Protein AF-A0A2V7YZ95-F1 (afdb_monomer)

Mean predicted aligned error: 6.05 Å

Secondary structure (DSSP, 8-state):
-HHHHHHHHHHHHHHHHHHTT-HHHHHHHHHHHHHHHHHTT--HHHHHHHHHHHHHHHTT---HHHHHHHHHHHHHHHHS---SSS-S--

Structure (mmCIF, N/CA/C/O backbone):
data_AF-A0A2V7YZ95-F1
#
_entry.id   AF-A0A2V7YZ95-F1
#
loop_
_atom_site.group_PDB
_atom_site.id
_atom_site.type_symbol
_atom_site.label_atom_id
_atom_site.label_alt_id
_atom_site.label_comp_id
_atom_site.label_asym_id
_atom_site.label_entity_id
_atom_site.label_seq_id
_atom_site.pdbx_PDB_ins_code
_atom_site.Cartn_x
_atom_site.Cartn_y
_atom_site.Cartn_z
_atom_site.occupancy
_atom_site.B_iso_or_equiv
_atom_site.auth_seq_id
_atom_site.auth_comp_id
_atom_site.auth_asym_id
_atom_site.auth_atom_id
_atom_site.pdbx_PDB_model_num
ATOM 1 N N . GLY A 1 1 ? 3.057 2.255 -16.960 1.00 80.69 1 GLY A N 1
ATOM 2 C CA . GLY A 1 1 ? 2.784 0.836 -17.288 1.00 80.69 1 GLY A CA 1
ATOM 3 C C . GLY A 1 1 ? 1.666 0.280 -16.418 1.00 80.69 1 GLY A C 1
ATOM 4 O O . GLY A 1 1 ? 1.347 0.901 -15.410 1.00 80.69 1 GLY A O 1
ATOM 5 N N . LEU A 1 2 ? 1.087 -0.871 -16.784 1.00 86.06 2 LEU A N 1
ATOM 6 C CA . LEU A 1 2 ? -0.066 -1.477 -16.087 1.00 86.06 2 LEU A CA 1
ATOM 7 C C . LEU A 1 2 ? 0.173 -1.702 -14.586 1.00 86.06 2 LEU A C 1
ATOM 9 O O . LEU A 1 2 ? -0.681 -1.358 -13.780 1.00 86.06 2 LEU A O 1
ATOM 13 N N . ALA A 1 3 ? 1.352 -2.194 -14.195 1.00 84.94 3 ALA A N 1
ATOM 14 C CA . ALA A 1 3 ? 1.681 -2.431 -12.786 1.00 84.94 3 ALA A CA 1
ATOM 15 C C . ALA A 1 3 ? 1.728 -1.138 -11.944 1.00 84.94 3 ALA A C 1
ATOM 17 O O . ALA A 1 3 ? 1.327 -1.131 -10.784 1.00 84.94 3 ALA A O 1
ATOM 18 N N . TYR A 1 4 ? 2.134 -0.016 -12.548 1.00 86.56 4 TYR A N 1
ATOM 19 C CA . TYR A 1 4 ? 2.083 1.294 -11.893 1.00 86.56 4 TYR A CA 1
ATOM 20 C C . TYR A 1 4 ? 0.633 1.748 -11.664 1.00 86.56 4 TYR A C 1
ATOM 22 O O . TYR A 1 4 ? 0.283 2.212 -10.582 1.00 86.56 4 TYR A O 1
ATOM 30 N N . GLN A 1 5 ? -0.232 1.577 -12.672 1.00 88.88 5 GLN A N 1
ATOM 31 C CA . GLN A 1 5 ? -1.661 1.878 -12.536 1.00 88.88 5 GLN A CA 1
ATOM 32 C C . GLN A 1 5 ? -2.339 0.976 -11.505 1.00 88.88 5 GLN A C 1
ATOM 34 O O . GLN A 1 5 ? -3.150 1.466 -10.725 1.00 88.88 5 GLN A O 1
ATOM 39 N N . ALA A 1 6 ? -1.972 -0.307 -11.457 1.00 90.38 6 ALA A N 1
ATOM 40 C CA . ALA A 1 6 ? -2.439 -1.221 -10.424 1.00 90.38 6 ALA A CA 1
ATOM 41 C C . ALA A 1 6 ? -2.054 -0.715 -9.026 1.00 90.38 6 ALA A C 1
ATOM 43 O O . ALA A 1 6 ? -2.918 -0.640 -8.163 1.00 90.38 6 ALA A O 1
ATOM 44 N N . GLY A 1 7 ? -0.811 -0.258 -8.825 1.00 90.50 7 GLY A N 1
ATOM 45 C CA . GLY A 1 7 ? -0.391 0.352 -7.559 1.00 90.50 7 GLY A CA 1
ATOM 46 C C . GLY A 1 7 ? -1.197 1.598 -7.175 1.00 90.50 7 GLY A C 1
ATOM 47 O O . GLY A 1 7 ? -1.575 1.748 -6.017 1.00 90.50 7 GLY A O 1
ATOM 48 N N . LEU A 1 8 ? -1.529 2.464 -8.137 1.00 91.19 8 LEU A N 1
ATOM 49 C CA . LEU A 1 8 ? -2.403 3.618 -7.891 1.00 91.19 8 LEU A CA 1
ATOM 50 C C . LEU A 1 8 ? -3.815 3.206 -7.458 1.00 91.19 8 LEU A C 1
ATOM 52 O O . LEU A 1 8 ? -4.338 3.748 -6.488 1.00 91.19 8 LEU A O 1
ATOM 56 N N . VAL A 1 9 ? -4.415 2.230 -8.142 1.00 93.25 9 VAL A N 1
ATOM 57 C CA . VAL A 1 9 ? -5.742 1.702 -7.783 1.00 93.25 9 VAL A CA 1
ATOM 58 C C . VAL A 1 9 ? -5.702 0.997 -6.422 1.00 93.25 9 VAL A C 1
ATOM 60 O O . VAL A 1 9 ? -6.641 1.119 -5.635 1.00 93.25 9 VAL A O 1
ATOM 63 N N . SER A 1 10 ? -4.599 0.325 -6.088 1.00 93.00 10 SER A N 1
ATOM 64 C CA . SER A 1 10 ? -4.381 -0.254 -4.760 1.00 93.00 10 SER A CA 1
ATOM 65 C C . SER A 1 10 ? -4.389 0.807 -3.656 1.00 93.00 10 SER A C 1
ATOM 67 O O . SER A 1 10 ? -4.913 0.552 -2.575 1.00 93.00 10 SER A O 1
ATOM 69 N N . LEU A 1 11 ? -3.891 2.023 -3.899 1.00 93.44 11 LEU A N 1
ATOM 70 C CA . LEU A 1 11 ? -3.984 3.107 -2.911 1.00 93.44 11 LEU A CA 1
ATOM 71 C C . LEU A 1 11 ? -5.409 3.668 -2.763 1.00 93.44 11 LEU A C 1
ATOM 73 O O . LEU A 1 11 ? -5.821 4.041 -1.657 1.00 93.44 11 LEU A O 1
ATOM 77 N N . ASP A 1 12 ? -6.199 3.667 -3.838 1.00 92.94 12 ASP A N 1
ATOM 78 C CA . ASP A 1 12 ? -7.627 3.993 -3.755 1.00 92.94 12 ASP A CA 1
ATOM 79 C C . ASP A 1 12 ? -8.357 2.946 -2.879 1.00 92.94 12 ASP A C 1
ATOM 81 O O . ASP A 1 12 ? -9.141 3.301 -1.993 1.00 92.94 12 ASP A O 1
ATOM 85 N N . LEU A 1 13 ? -8.025 1.656 -3.032 1.00 94.81 13 LEU A N 1
ATOM 86 C CA . LEU A 1 13 ? -8.539 0.574 -2.181 1.00 94.81 13 LEU A CA 1
ATOM 87 C C . LEU A 1 13 ? -8.060 0.690 -0.724 1.00 94.81 13 LEU A C 1
ATOM 89 O O . LEU A 1 13 ? -8.860 0.527 0.201 1.00 94.81 13 LEU A O 1
ATOM 93 N N . ALA A 1 14 ? -6.789 1.037 -0.506 1.00 94.88 14 ALA A N 1
ATOM 94 C CA . ALA A 1 14 ? -6.234 1.286 0.822 1.00 94.88 14 ALA A CA 1
ATOM 95 C C . ALA A 1 14 ? -7.030 2.363 1.574 1.00 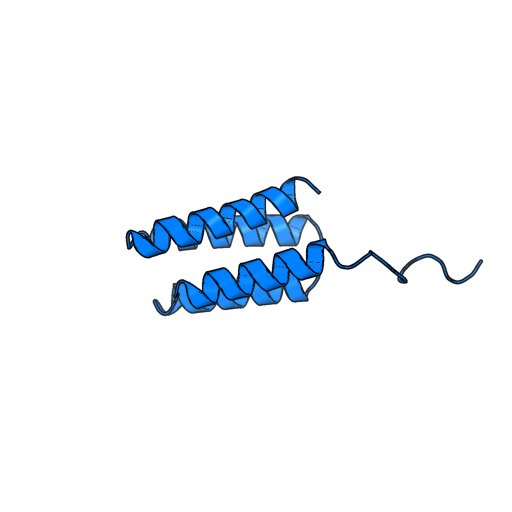94.88 14 ALA A C 1
ATOM 97 O O . ALA A 1 14 ? -7.313 2.211 2.761 1.00 94.88 14 ALA A O 1
ATOM 98 N N . SER A 1 15 ? -7.464 3.417 0.876 1.00 94.19 15 SER A N 1
ATOM 99 C CA . SER A 1 15 ? -8.306 4.469 1.458 1.00 94.19 15 SER A CA 1
ATOM 100 C C . SER A 1 15 ? -9.656 3.928 1.944 1.00 94.19 15 SER A C 1
ATOM 102 O O . SER A 1 15 ? -10.140 4.313 3.011 1.00 94.19 15 SER A O 1
ATOM 104 N N . VAL A 1 16 ? -10.270 3.010 1.190 1.00 95.81 16 VAL A N 1
ATOM 105 C CA . VAL A 1 16 ? -11.539 2.369 1.573 1.00 95.81 16 VAL A CA 1
ATOM 106 C C . VAL A 1 16 ? -11.350 1.481 2.801 1.00 95.81 16 VAL A C 1
ATOM 108 O O . VAL A 1 16 ? -12.127 1.577 3.751 1.00 95.81 16 VAL A O 1
ATOM 111 N N . TRP A 1 17 ? -10.311 0.648 2.815 1.00 96.44 17 TRP A N 1
ATOM 112 C CA . TRP A 1 17 ? -10.029 -0.248 3.939 1.00 96.44 17 TRP A CA 1
ATOM 113 C C . TRP A 1 17 ? -9.645 0.501 5.212 1.00 96.44 17 TRP A C 1
ATOM 115 O O . TRP A 1 17 ? -10.116 0.140 6.290 1.00 96.44 17 TRP A O 1
ATOM 125 N N . LEU A 1 18 ? -8.903 1.602 5.101 1.00 94.25 18 LEU A N 1
ATOM 126 C CA . LEU A 1 18 ? -8.562 2.430 6.253 1.00 94.25 18 LEU A CA 1
ATOM 127 C C . LEU A 1 18 ? -9.816 3.022 6.922 1.00 94.25 18 LEU A C 1
ATOM 129 O O . LEU A 1 18 ? -9.923 3.013 8.145 1.00 94.25 18 LEU A O 1
ATOM 133 N N . ARG A 1 19 ? -10.825 3.443 6.140 1.00 94.75 19 ARG A N 1
ATOM 134 C CA . ARG A 1 19 ? -12.132 3.895 6.675 1.00 94.75 19 ARG A CA 1
ATOM 135 C C . ARG A 1 19 ? -12.905 2.805 7.404 1.00 94.75 19 ARG A C 1
ATOM 137 O O . ARG A 1 19 ? -13.734 3.118 8.250 1.00 94.75 19 ARG A O 1
ATOM 144 N N . GLN A 1 20 ? -12.670 1.550 7.042 1.00 96.00 20 GLN A N 1
ATOM 145 C CA . GLN A 1 20 ? -13.298 0.386 7.660 1.00 96.00 20 GLN A CA 1
ATOM 146 C C . GLN A 1 20 ? -12.507 -0.121 8.878 1.00 96.00 20 GLN A C 1
ATOM 148 O O . GLN A 1 20 ? -12.885 -1.136 9.453 1.00 96.00 20 GLN A O 1
ATOM 153 N N . GLY A 1 21 ? -11.408 0.544 9.263 1.00 94.25 21 GLY A N 1
ATOM 154 C CA . GLY A 1 21 ? -10.526 0.094 10.346 1.00 94.25 21 GLY A CA 1
ATOM 155 C C . GLY A 1 21 ? -9.672 -1.126 9.983 1.00 94.25 21 GLY A C 1
ATOM 156 O O . GLY A 1 21 ? -9.078 -1.750 10.858 1.00 94.25 21 GLY A O 1
ATOM 157 N N . ARG A 1 22 ? -9.592 -1.477 8.695 1.00 95.75 22 ARG A N 1
ATOM 158 C CA . ARG A 1 22 ? -8.889 -2.660 8.175 1.00 95.75 22 ARG A CA 1
ATOM 159 C C . ARG A 1 22 ? -7.401 -2.378 7.951 1.00 95.75 22 ARG A C 1
ATOM 161 O O . ARG A 1 22 ? -6.865 -2.546 6.856 1.00 95.75 22 ARG A O 1
ATOM 168 N N . THR A 1 23 ? -6.733 -1.872 8.987 1.00 92.62 23 THR A N 1
ATOM 169 C CA . THR A 1 23 ? -5.344 -1.382 8.916 1.00 92.62 23 THR A CA 1
ATOM 170 C C . THR A 1 23 ? -4.345 -2.495 8.584 1.00 92.62 23 THR A C 1
ATOM 172 O O . THR A 1 23 ? -3.350 -2.243 7.906 1.00 92.62 23 THR A O 1
ATOM 175 N N . ALA A 1 24 ? -4.609 -3.736 9.006 1.00 93.81 24 ALA A N 1
ATOM 176 C CA . ALA A 1 24 ? -3.755 -4.882 8.695 1.00 93.81 24 ALA A CA 1
ATOM 177 C C . ALA A 1 24 ? -3.733 -5.191 7.188 1.00 93.81 24 ALA A C 1
ATOM 179 O O . ALA A 1 24 ? -2.663 -5.387 6.610 1.00 93.81 24 ALA A O 1
ATOM 180 N N . GLU A 1 25 ? -4.892 -5.162 6.530 1.00 95.94 25 GLU A N 1
ATOM 181 C CA . GLU A 1 25 ? -4.995 -5.359 5.084 1.00 95.94 25 GLU A CA 1
ATOM 182 C C . GLU A 1 25 ? -4.374 -4.200 4.305 1.00 95.94 25 GLU A C 1
ATOM 184 O O . GLU A 1 25 ? -3.702 -4.428 3.299 1.00 95.94 25 GLU A O 1
ATOM 189 N N . VAL A 1 26 ? -4.515 -2.965 4.799 1.00 95.56 26 VAL A N 1
ATOM 190 C CA . VAL A 1 26 ? -3.813 -1.807 4.223 1.00 95.56 26 VAL A CA 1
ATOM 191 C C . VAL A 1 26 ? -2.295 -1.992 4.306 1.00 95.56 26 VAL A C 1
ATOM 193 O O . VAL A 1 26 ? -1.595 -1.741 3.327 1.00 95.56 26 VAL A O 1
ATOM 196 N N . ARG A 1 27 ? -1.776 -2.474 5.442 1.00 94.88 27 ARG A N 1
ATOM 197 C CA . ARG A 1 27 ? -0.344 -2.755 5.621 1.00 94.88 27 ARG A CA 1
ATOM 198 C C . ARG A 1 27 ? 0.157 -3.782 4.610 1.00 94.88 27 ARG A C 1
ATOM 200 O O . ARG A 1 27 ? 1.141 -3.513 3.927 1.00 94.88 27 ARG A O 1
ATOM 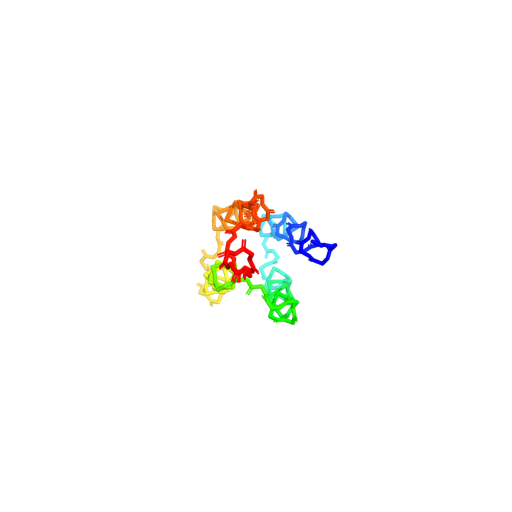207 N N . ALA A 1 28 ? -0.540 -4.910 4.477 1.00 95.31 28 ALA A N 1
ATOM 208 C CA . ALA A 1 28 ? -0.181 -5.949 3.514 1.00 95.31 28 ALA A CA 1
ATOM 209 C C . ALA A 1 28 ? -0.158 -5.408 2.072 1.00 95.31 28 ALA A C 1
ATOM 211 O O . ALA A 1 28 ? 0.817 -5.612 1.348 1.00 95.31 28 ALA A O 1
ATOM 212 N N . LEU A 1 29 ? -1.185 -4.642 1.691 1.00 95.00 29 LEU A N 1
ATOM 213 C CA . LEU A 1 29 ? -1.310 -4.060 0.355 1.00 95.00 29 LEU A CA 1
ATOM 214 C C . LEU A 1 29 ? -0.193 -3.056 0.033 1.00 95.00 29 LEU A C 1
ATOM 216 O O . LEU A 1 29 ? 0.351 -3.053 -1.074 1.00 95.00 29 LEU A O 1
ATOM 220 N N . VAL A 1 30 ? 0.176 -2.203 0.993 1.00 94.25 30 VAL A N 1
ATOM 221 C CA . VAL A 1 30 ? 1.268 -1.230 0.820 1.00 94.25 30 VAL A CA 1
ATOM 222 C C . VAL A 1 30 ? 2.618 -1.937 0.702 1.00 94.25 30 VAL A C 1
ATOM 224 O O . VAL A 1 30 ? 3.428 -1.556 -0.144 1.00 94.25 30 VAL A O 1
ATOM 227 N N . THR A 1 31 ? 2.854 -3.000 1.477 1.00 94.31 31 THR A N 1
ATOM 228 C CA . THR A 1 31 ? 4.069 -3.820 1.357 1.00 94.31 31 THR A CA 1
ATOM 229 C C . THR A 1 31 ? 4.187 -4.467 -0.026 1.00 94.31 31 THR A C 1
ATOM 231 O O . THR A 1 31 ? 5.251 -4.395 -0.645 1.00 94.31 31 THR A O 1
ATOM 234 N N . GLU A 1 32 ? 3.103 -5.042 -0.551 1.00 92.94 32 GLU A N 1
ATOM 235 C CA . GLU A 1 32 ? 3.070 -5.632 -1.896 1.00 92.94 32 GLU A CA 1
ATOM 236 C C . GLU A 1 32 ? 3.296 -4.580 -2.995 1.00 92.94 32 GLU A C 1
ATOM 238 O O . GLU A 1 32 ? 4.092 -4.777 -3.922 1.00 92.94 32 GLU A O 1
ATOM 243 N N . THR A 1 33 ? 2.655 -3.417 -2.858 1.00 91.81 33 THR A N 1
ATOM 244 C CA . THR A 1 33 ? 2.806 -2.297 -3.797 1.00 91.81 33 THR A CA 1
ATOM 245 C C . THR A 1 33 ? 4.253 -1.799 -3.822 1.00 91.81 33 THR A C 1
ATOM 247 O O . THR A 1 33 ? 4.826 -1.597 -4.892 1.00 91.81 33 THR A O 1
ATOM 250 N N . MET A 1 34 ? 4.891 -1.677 -2.656 1.00 91.25 34 MET A N 1
ATOM 251 C CA . MET A 1 34 ? 6.300 -1.299 -2.545 1.00 91.25 34 MET A CA 1
ATOM 252 C C . MET A 1 34 ? 7.227 -2.323 -3.213 1.00 91.25 34 MET A C 1
ATOM 254 O O . MET A 1 34 ? 8.140 -1.933 -3.942 1.00 91.25 34 MET A O 1
ATOM 258 N N . ALA A 1 35 ? 7.002 -3.622 -2.999 1.00 90.62 35 ALA A N 1
ATOM 259 C CA . ALA A 1 35 ? 7.787 -4.672 -3.648 1.00 90.62 35 ALA A CA 1
ATOM 260 C C . ALA A 1 35 ? 7.673 -4.587 -5.179 1.00 90.62 35 ALA A C 1
ATOM 262 O O . ALA A 1 35 ? 8.688 -4.608 -5.878 1.00 90.62 35 ALA A O 1
ATOM 263 N N . THR A 1 36 ? 6.456 -4.382 -5.685 1.00 89.38 36 THR A N 1
ATOM 264 C CA . THR A 1 36 ? 6.187 -4.186 -7.116 1.00 89.38 36 THR A CA 1
ATOM 265 C C . THR A 1 36 ? 6.942 -2.974 -7.666 1.00 89.38 36 THR A C 1
ATOM 267 O O . THR A 1 36 ? 7.628 -3.075 -8.682 1.00 89.38 36 THR A O 1
ATOM 270 N N . PHE A 1 37 ? 6.893 -1.834 -6.973 1.00 87.50 37 PHE A N 1
ATOM 271 C CA . PHE A 1 37 ? 7.559 -0.604 -7.412 1.00 87.50 37 PHE A CA 1
ATOM 272 C C . PHE A 1 37 ? 9.087 -0.732 -7.447 1.00 87.50 37 PHE A C 1
ATOM 274 O O . PHE A 1 37 ? 9.718 -0.187 -8.357 1.00 87.50 37 PHE A O 1
ATOM 281 N N . ARG A 1 38 ? 9.685 -1.484 -6.511 1.00 87.69 38 ARG A N 1
ATOM 282 C CA . ARG A 1 38 ? 11.129 -1.777 -6.520 1.00 87.69 38 ARG A CA 1
ATOM 283 C C . ARG A 1 38 ? 11.530 -2.615 -7.732 1.00 87.69 38 ARG A C 1
ATOM 285 O O . ARG A 1 38 ? 12.518 -2.289 -8.380 1.00 87.69 38 ARG A O 1
ATOM 292 N N . VAL A 1 39 ? 10.760 -3.657 -8.057 1.00 88.06 39 VAL A N 1
ATOM 293 C CA . VAL A 1 39 ? 11.027 -4.528 -9.219 1.00 88.06 39 VAL A CA 1
ATOM 294 C C . VAL A 1 39 ? 10.912 -3.759 -10.535 1.00 88.06 39 VAL A C 1
ATOM 296 O O . VAL A 1 39 ? 11.698 -3.985 -11.449 1.00 88.06 39 VAL A O 1
ATOM 299 N N . LEU A 1 40 ? 9.977 -2.812 -10.623 1.00 81.81 40 LEU A N 1
ATOM 300 C CA . LEU A 1 40 ? 9.801 -1.961 -11.802 1.00 81.81 40 LEU A CA 1
ATOM 301 C C . LEU A 1 40 ? 10.920 -0.922 -11.998 1.00 81.81 40 LEU A C 1
ATOM 303 O O . LEU A 1 40 ? 10.892 -0.208 -12.997 1.00 81.81 40 LEU A O 1
ATOM 307 N N . GLY A 1 41 ? 11.874 -0.804 -11.065 1.00 78.06 41 GLY A N 1
ATOM 308 C CA . GLY A 1 41 ? 12.904 0.237 -11.112 1.00 78.06 41 GLY A CA 1
ATOM 309 C C . GLY A 1 41 ? 12.321 1.646 -10.984 1.00 78.06 41 GLY A C 1
ATOM 310 O O . GLY A 1 41 ? 12.826 2.580 -11.601 1.00 78.06 41 GLY A O 1
ATOM 311 N N . THR A 1 42 ? 11.225 1.791 -10.231 1.00 77.88 42 THR A N 1
ATOM 312 C CA . THR A 1 42 ? 10.513 3.069 -10.111 1.00 77.88 42 THR A CA 1
ATOM 313 C C . THR A 1 42 ? 11.380 4.120 -9.418 1.00 77.88 42 THR A C 1
ATOM 315 O O . THR A 1 42 ? 12.205 3.804 -8.560 1.00 77.88 42 THR A O 1
ATOM 318 N N . GLU A 1 43 ? 11.152 5.384 -9.768 1.00 82.31 43 GLU A N 1
ATOM 319 C CA . GLU A 1 43 ? 11.845 6.545 -9.221 1.00 82.31 43 GLU A CA 1
ATOM 320 C C . GLU A 1 43 ? 11.894 6.567 -7.687 1.00 82.31 43 GLU A C 1
ATOM 322 O O . GLU A 1 43 ? 10.948 6.182 -6.988 1.00 82.31 43 GLU A O 1
ATOM 327 N N . ARG A 1 44 ? 13.005 7.092 -7.156 1.00 87.19 44 ARG A N 1
ATOM 328 C CA . ARG A 1 44 ? 13.257 7.206 -5.712 1.00 87.19 44 ARG A CA 1
ATOM 329 C C . ARG A 1 44 ? 12.132 7.942 -4.984 1.00 87.19 44 ARG A C 1
ATOM 331 O O . ARG A 1 44 ? 11.822 7.590 -3.851 1.00 87.19 44 ARG A O 1
ATOM 338 N N . GLU A 1 45 ? 11.519 8.934 -5.625 1.00 89.81 45 GLU A N 1
ATOM 339 C CA . GLU A 1 45 ? 10.426 9.717 -5.045 1.00 89.81 45 GLU A CA 1
ATOM 340 C C . GLU A 1 45 ? 9.171 8.868 -4.797 1.00 89.81 45 GLU A C 1
ATOM 342 O O . GLU A 1 45 ? 8.594 8.931 -3.710 1.00 89.81 45 GLU A O 1
ATOM 347 N N . ALA A 1 46 ? 8.813 7.984 -5.733 1.00 90.56 46 ALA A N 1
ATOM 348 C CA . ALA A 1 46 ? 7.685 7.070 -5.571 1.00 90.56 46 ALA A CA 1
ATOM 349 C C . ALA A 1 46 ? 7.902 6.092 -4.407 1.00 90.56 46 ALA A C 1
ATOM 351 O O . ALA A 1 46 ? 7.008 5.878 -3.585 1.00 90.56 46 ALA A O 1
ATOM 352 N N . LEU A 1 47 ? 9.110 5.529 -4.304 1.00 92.69 47 LEU A N 1
ATOM 353 C CA . LEU A 1 47 ? 9.484 4.648 -3.196 1.00 92.69 47 LEU A CA 1
ATOM 354 C C . LEU A 1 47 ? 9.481 5.392 -1.854 1.00 92.69 47 LEU A C 1
ATOM 356 O O . LEU A 1 47 ? 9.029 4.837 -0.855 1.00 92.69 47 LEU A O 1
ATOM 360 N N . SER A 1 48 ? 9.927 6.651 -1.826 1.00 94.25 48 SER A N 1
ATOM 361 C CA . SER A 1 48 ? 9.901 7.480 -0.616 1.00 94.25 48 SER A CA 1
ATOM 362 C C . SER A 1 48 ? 8.472 7.774 -0.154 1.00 94.25 48 SER A C 1
ATOM 364 O O . SER A 1 48 ? 8.186 7.686 1.039 1.00 94.25 48 SER A O 1
ATOM 366 N N . ALA A 1 49 ? 7.560 8.075 -1.083 1.00 94.75 49 ALA A N 1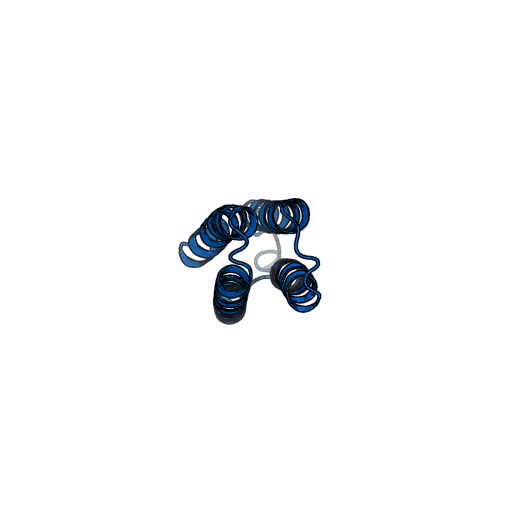
ATOM 367 C CA . ALA A 1 49 ? 6.153 8.309 -0.767 1.00 94.75 49 ALA A CA 1
ATOM 368 C C . ALA A 1 49 ? 5.484 7.045 -0.197 1.00 94.75 49 ALA A C 1
ATOM 370 O O . ALA A 1 49 ? 4.808 7.107 0.830 1.00 94.75 49 ALA A O 1
ATOM 371 N N . LEU A 1 50 ? 5.724 5.880 -0.810 1.00 94.62 50 LEU A N 1
ATOM 372 C CA . LEU A 1 50 ? 5.230 4.597 -0.296 1.00 94.62 50 LEU A CA 1
ATOM 373 C C . LEU A 1 50 ? 5.829 4.249 1.074 1.00 94.62 50 LEU A C 1
ATOM 375 O O . LEU A 1 50 ? 5.117 3.734 1.936 1.00 94.62 50 LEU A O 1
ATOM 379 N N . HIS A 1 51 ? 7.105 4.565 1.303 1.00 95.12 51 HIS A N 1
ATOM 380 C CA . HIS A 1 51 ? 7.751 4.362 2.598 1.00 95.12 51 HIS A CA 1
ATOM 381 C C . HIS A 1 51 ? 7.136 5.227 3.700 1.00 95.12 51 HIS 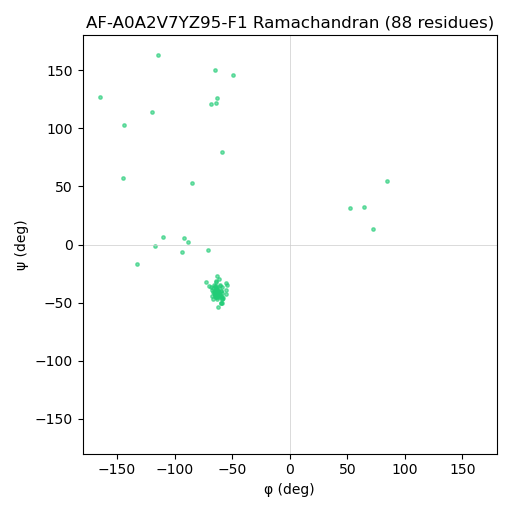A C 1
ATOM 383 O O . HIS A 1 51 ? 6.852 4.713 4.775 1.00 95.12 51 HIS A O 1
ATOM 389 N N . MET A 1 52 ? 6.821 6.492 3.414 1.00 95.62 52 MET A N 1
ATOM 390 C CA . MET A 1 52 ? 6.133 7.373 4.363 1.00 95.62 52 MET A CA 1
ATOM 391 C C . MET A 1 52 ? 4.764 6.811 4.787 1.00 95.62 52 MET A C 1
ATOM 393 O O . MET A 1 52 ? 4.412 6.844 5.965 1.00 95.62 52 MET A O 1
ATOM 397 N N . LEU A 1 53 ? 3.994 6.251 3.846 1.00 95.75 53 LEU A N 1
ATOM 398 C CA . LEU A 1 53 ? 2.735 5.575 4.179 1.00 95.75 53 LEU A CA 1
ATOM 399 C C . LEU A 1 53 ? 2.971 4.294 4.991 1.00 95.75 53 LEU A C 1
ATOM 401 O O . LEU A 1 53 ? 2.244 4.047 5.951 1.00 95.75 53 LEU A O 1
ATOM 405 N N . GLN A 1 54 ? 3.987 3.499 4.648 1.00 95.62 54 GLN A N 1
ATOM 406 C CA . GLN A 1 54 ? 4.354 2.314 5.425 1.00 95.62 54 GLN A CA 1
ATOM 407 C C . GLN A 1 54 ? 4.703 2.678 6.876 1.00 95.62 54 GLN A C 1
ATOM 409 O O . GLN A 1 54 ? 4.184 2.062 7.803 1.00 95.62 54 GLN A O 1
ATOM 414 N N . GLU A 1 55 ? 5.517 3.710 7.079 1.00 96.06 55 GLU A N 1
ATOM 415 C CA . GLU A 1 55 ? 5.895 4.210 8.400 1.00 96.06 55 GLU A CA 1
ATOM 416 C C . GLU A 1 55 ? 4.693 4.704 9.211 1.00 96.06 55 GLU A C 1
ATOM 418 O O . GLU A 1 55 ? 4.606 4.443 10.413 1.00 96.06 55 GLU A O 1
ATOM 423 N N . ALA A 1 56 ? 3.754 5.400 8.565 1.00 95.62 56 ALA A N 1
ATOM 424 C CA . ALA A 1 56 ? 2.520 5.836 9.207 1.00 95.62 56 ALA A CA 1
ATOM 425 C C . ALA A 1 56 ? 1.654 4.636 9.618 1.00 95.62 56 ALA A C 1
ATOM 427 O O . ALA A 1 56 ? 1.089 4.632 10.709 1.00 95.62 56 ALA A O 1
ATOM 428 N N . LEU A 1 57 ? 1.579 3.593 8.786 1.00 94.88 57 LEU A N 1
ATOM 429 C CA . LEU A 1 57 ? 0.888 2.352 9.135 1.00 94.88 57 LEU A CA 1
ATOM 430 C C . LEU A 1 57 ? 1.577 1.660 10.312 1.00 94.88 57 LEU A C 1
ATOM 432 O O . LEU A 1 57 ? 0.904 1.192 11.216 1.00 94.88 57 LEU A O 1
ATOM 436 N N . GLU A 1 58 ? 2.906 1.552 10.325 1.00 93.81 58 GLU A N 1
ATOM 437 C CA . GLU A 1 58 ? 3.691 0.924 11.411 1.00 93.81 58 GLU A CA 1
ATOM 438 C C . GLU A 1 58 ? 3.534 1.623 12.756 1.00 93.81 58 GLU A C 1
ATOM 440 O O . GLU A 1 58 ? 3.576 0.961 13.789 1.00 93.81 58 GLU A O 1
ATOM 445 N N . ARG A 1 59 ? 3.278 2.929 12.745 1.00 95.19 59 ARG A N 1
ATOM 446 C CA . ARG A 1 59 ? 3.018 3.719 13.951 1.00 95.19 59 ARG A CA 1
ATOM 447 C C . ARG A 1 59 ? 1.534 3.828 14.312 1.00 95.19 59 ARG A C 1
ATOM 449 O O . ARG A 1 59 ? 1.208 4.587 15.217 1.00 95.19 59 ARG A O 1
ATOM 456 N N . ASP A 1 60 ? 0.644 3.132 13.598 1.00 91.81 60 ASP A N 1
ATOM 457 C CA . ASP A 1 60 ? -0.820 3.273 13.703 1.00 91.81 60 ASP A CA 1
ATOM 458 C C . ASP A 1 60 ? -1.303 4.736 13.562 1.00 91.81 60 ASP A C 1
ATOM 460 O O . ASP A 1 60 ? -2.311 5.159 14.123 1.00 91.81 60 ASP A O 1
ATOM 464 N N . GLN A 1 61 ? -0.574 5.523 12.768 1.00 93.88 61 GLN A N 1
ATOM 465 C CA . GLN A 1 61 ? -0.816 6.939 12.469 1.00 93.88 61 GLN A CA 1
ATOM 466 C C . GLN A 1 61 ? -1.276 7.168 11.024 1.00 93.88 61 GLN A C 1
ATOM 468 O O . GLN A 1 61 ? -1.384 8.308 10.571 1.00 93.88 61 GLN A O 1
ATOM 473 N N . ALA A 1 62 ? -1.533 6.099 10.271 1.00 93.75 62 ALA A N 1
ATOM 474 C CA . ALA A 1 62 ? -2.028 6.211 8.910 1.00 93.75 62 ALA A CA 1
ATOM 475 C C . ALA A 1 62 ? -3.412 6.867 8.899 1.00 93.75 62 ALA A C 1
ATOM 477 O O . ALA A 1 62 ? -4.372 6.358 9.477 1.00 93.75 62 ALA A O 1
ATOM 478 N N . THR A 1 63 ? -3.517 7.988 8.190 1.00 94.44 63 THR A N 1
ATOM 479 C CA . THR A 1 63 ? -4.783 8.680 7.949 1.00 94.44 63 THR A CA 1
ATOM 480 C C . THR A 1 63 ? -5.134 8.650 6.469 1.00 94.44 63 THR A C 1
ATOM 482 O O . THR A 1 63 ? -4.286 8.424 5.601 1.00 94.44 63 THR A O 1
ATOM 485 N N . LEU A 1 64 ? -6.401 8.935 6.163 1.00 94.69 64 LEU A N 1
ATOM 486 C CA . LEU A 1 64 ? -6.845 9.119 4.782 1.00 94.69 64 LEU A CA 1
ATOM 487 C C . LEU A 1 64 ? -6.048 10.196 4.045 1.00 94.69 64 LEU A C 1
ATOM 489 O O . LEU A 1 64 ? -5.835 10.079 2.842 1.00 94.69 64 LEU A O 1
ATOM 493 N N . ASP A 1 65 ? -5.606 11.234 4.751 1.00 94.56 65 ASP A N 1
ATOM 494 C CA . ASP A 1 65 ? -4.836 12.318 4.147 1.00 94.56 65 ASP A CA 1
ATOM 495 C C . ASP A 1 65 ? -3.436 11.861 3.747 1.00 94.56 65 ASP A C 1
ATOM 497 O O . ASP A 1 65 ? -2.972 12.237 2.674 1.00 94.56 65 ASP A O 1
ATOM 501 N N . VAL A 1 66 ? -2.809 10.968 4.522 1.00 94.56 66 VAL A N 1
ATOM 502 C CA . VAL A 1 66 ? -1.534 10.342 4.135 1.00 94.56 66 VAL A CA 1
ATOM 503 C C . VAL A 1 66 ? -1.711 9.504 2.867 1.00 94.56 66 VAL A C 1
ATOM 505 O O . VAL A 1 66 ? -0.934 9.648 1.924 1.00 94.56 66 VAL A O 1
ATOM 508 N N . VAL A 1 67 ? -2.756 8.672 2.793 1.00 95.00 67 VAL A N 1
ATOM 509 C CA . VAL A 1 67 ? -3.010 7.843 1.598 1.00 95.00 67 VAL A CA 1
ATOM 510 C C . VAL A 1 67 ? -3.298 8.715 0.370 1.00 95.00 67 VAL A C 1
ATOM 512 O O . VAL A 1 67 ? -2.770 8.455 -0.715 1.00 95.00 67 VAL A O 1
ATOM 515 N N . ARG A 1 68 ? -4.082 9.789 0.533 1.00 93.94 68 ARG A N 1
ATOM 516 C CA . ARG A 1 68 ? -4.364 10.758 -0.537 1.00 93.94 68 ARG A CA 1
ATOM 517 C C . ARG A 1 68 ? -3.114 11.497 -0.999 1.00 93.94 68 ARG A C 1
ATOM 519 O O . ARG A 1 68 ? -2.921 11.641 -2.204 1.00 93.94 68 ARG A O 1
ATOM 526 N N . LEU A 1 69 ? -2.261 11.922 -0.069 1.00 94.56 69 LEU A N 1
ATOM 527 C CA . LEU A 1 69 ? -0.994 12.582 -0.374 1.00 94.56 69 LEU A CA 1
ATOM 528 C C . LEU A 1 69 ? -0.097 11.675 -1.222 1.00 94.56 69 LEU A C 1
ATOM 530 O O . LEU A 1 69 ? 0.356 12.084 -2.289 1.00 94.56 69 LEU A O 1
ATOM 534 N N . VAL A 1 70 ? 0.101 10.425 -0.794 1.00 95.12 70 VAL A N 1
ATOM 535 C CA . VAL A 1 70 ? 0.926 9.455 -1.531 1.00 95.12 70 VAL A CA 1
ATOM 536 C C . VAL A 1 70 ? 0.335 9.155 -2.907 1.00 95.12 70 VAL A C 1
ATOM 538 O O . VAL A 1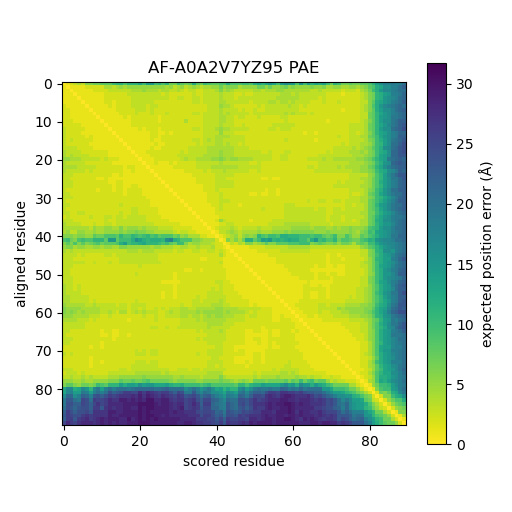 70 ? 1.058 9.178 -3.900 1.00 95.12 70 VAL A O 1
ATOM 541 N N . SER A 1 71 ? -0.983 8.971 -2.998 1.00 93.69 71 SER A N 1
ATOM 542 C CA . SER A 1 71 ? -1.671 8.784 -4.284 1.00 93.69 71 SER A CA 1
ATOM 543 C C . SER A 1 71 ? -1.473 9.979 -5.221 1.00 93.69 71 SER A C 1
ATOM 545 O O . SER A 1 71 ? -1.257 9.796 -6.416 1.00 93.69 71 SER A O 1
ATOM 547 N N . GLY A 1 72 ? -1.514 11.204 -4.691 1.00 93.94 72 GLY A N 1
ATOM 548 C CA . GLY A 1 72 ? -1.265 12.429 -5.449 1.00 93.94 72 GLY A CA 1
ATOM 549 C C . GLY A 1 72 ? 0.162 12.512 -5.991 1.00 93.94 72 GLY A C 1
ATOM 550 O O . GLY A 1 72 ? 0.343 12.820 -7.168 1.00 93.94 72 GLY A O 1
ATOM 551 N N . ILE A 1 73 ? 1.160 12.173 -5.168 1.00 92.62 73 ILE A N 1
ATOM 552 C CA . ILE A 1 73 ? 2.571 12.120 -5.582 1.00 92.62 73 ILE A CA 1
ATOM 553 C C . ILE A 1 73 ? 2.750 11.107 -6.717 1.00 92.62 73 ILE A C 1
ATOM 555 O O . ILE A 1 73 ? 3.287 11.452 -7.765 1.00 92.62 73 ILE A O 1
ATOM 559 N N . LEU A 1 74 ? 2.236 9.883 -6.562 1.00 91.44 74 LEU A N 1
ATOM 560 C CA . LEU A 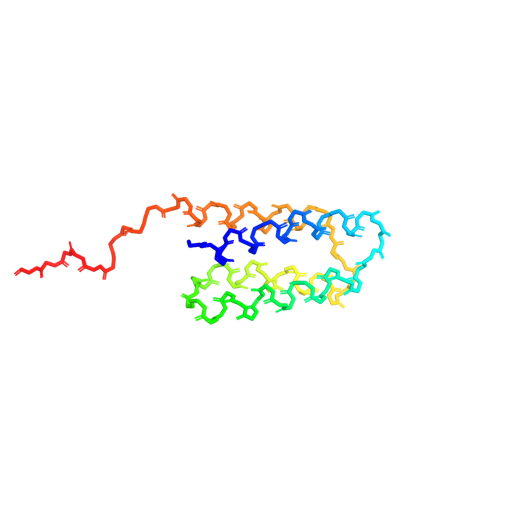1 74 ? 2.360 8.858 -7.600 1.00 91.44 74 LEU A CA 1
ATOM 561 C C . LEU A 1 74 ? 1.631 9.252 -8.899 1.00 91.44 74 LEU A C 1
ATOM 563 O O . LEU A 1 74 ? 2.158 9.071 -9.993 1.00 91.44 74 LEU A O 1
ATOM 567 N N . ARG A 1 75 ? 0.438 9.856 -8.822 1.00 92.31 75 ARG A N 1
ATOM 568 C CA . ARG A 1 75 ? -0.261 10.351 -10.025 1.00 92.31 75 ARG A CA 1
ATOM 569 C C . ARG A 1 75 ? 0.518 11.464 -10.718 1.00 92.31 75 ARG A C 1
ATOM 571 O O . ARG A 1 75 ? 0.530 11.514 -11.944 1.00 92.31 75 ARG A O 1
ATOM 578 N N . ARG A 1 76 ? 1.167 12.348 -9.957 1.00 91.38 76 ARG A N 1
ATOM 579 C CA . ARG A 1 76 ? 2.035 13.382 -10.520 1.00 91.38 76 ARG A CA 1
ATOM 580 C C . ARG A 1 76 ? 3.214 12.746 -11.256 1.00 91.38 76 ARG A C 1
ATOM 582 O O . ARG A 1 76 ? 3.363 13.024 -12.437 1.00 91.38 76 ARG A O 1
ATOM 589 N N . LEU A 1 77 ? 3.967 11.862 -10.600 1.00 88.62 77 LEU A N 1
ATOM 590 C CA . LEU A 1 77 ? 5.132 11.185 -11.186 1.00 88.62 77 LEU A CA 1
ATOM 591 C C . LEU A 1 77 ? 4.768 10.373 -12.436 1.00 88.62 77 LEU A C 1
ATOM 593 O O . LEU A 1 77 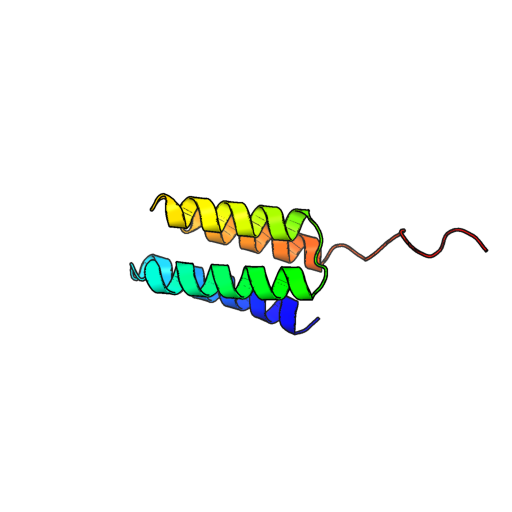? 5.506 10.368 -13.410 1.00 88.62 77 LEU A O 1
ATOM 597 N N . GLN A 1 78 ? 3.591 9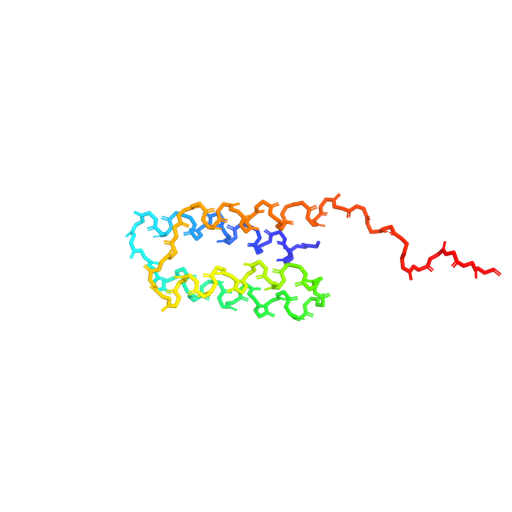.742 -12.461 1.00 85.44 78 GLN A N 1
ATOM 598 C CA . GLN A 1 78 ? 3.095 9.059 -13.660 1.00 85.44 78 GLN A CA 1
ATOM 599 C C . GLN A 1 78 ? 2.920 9.992 -14.866 1.00 85.44 78 GLN A C 1
ATOM 601 O O . GLN A 1 78 ? 3.077 9.558 -16.007 1.00 85.44 78 GLN A O 1
ATOM 606 N N . ASN A 1 79 ? 2.514 11.234 -14.606 1.00 83.50 79 ASN A N 1
ATOM 607 C CA . ASN A 1 79 ? 2.191 12.227 -15.621 1.00 83.50 79 ASN A CA 1
ATOM 608 C C . ASN A 1 79 ? 3.385 13.129 -15.962 1.00 83.50 79 ASN A C 1
ATOM 610 O O . ASN A 1 79 ? 3.271 13.938 -16.885 1.00 83.50 79 ASN A O 1
ATOM 614 N N . GLU A 1 80 ? 4.509 13.019 -15.245 1.00 78.44 80 GLU A N 1
ATOM 615 C CA . GLU A 1 80 ? 5.733 13.712 -15.629 1.00 78.44 80 GLU A CA 1
ATOM 616 C C . GLU A 1 80 ? 6.250 13.084 -16.935 1.00 78.44 80 GLU A C 1
ATOM 618 O O . GLU A 1 80 ? 6.469 11.870 -17.009 1.00 78.44 80 GLU A O 1
ATOM 623 N N . PRO A 1 81 ? 6.384 13.868 -18.021 1.00 53.72 81 PRO A N 1
ATOM 624 C CA . PRO A 1 81 ? 6.905 13.337 -19.265 1.00 53.72 81 PRO A CA 1
ATOM 625 C C . PRO A 1 81 ? 8.344 12.897 -19.007 1.00 53.72 81 PRO A C 1
ATOM 627 O O . PRO A 1 81 ? 9.147 13.703 -18.534 1.00 53.72 81 PRO A O 1
ATOM 630 N N . ALA A 1 82 ? 8.670 11.642 -19.328 1.00 56.41 82 ALA A N 1
ATOM 631 C CA . ALA A 1 82 ? 10.018 11.080 -19.254 1.00 56.41 82 ALA A CA 1
ATOM 632 C C . ALA A 1 82 ? 10.983 11.889 -20.144 1.00 56.41 82 ALA A C 1
ATOM 634 O O . ALA A 1 82 ? 11.259 11.525 -21.284 1.00 56.41 82 ALA A O 1
ATOM 635 N N . THR A 1 83 ? 11.454 13.038 -19.664 1.00 51.59 83 THR A N 1
ATOM 636 C CA . THR A 1 83 ? 12.183 14.016 -20.473 1.00 51.59 83 THR A CA 1
ATOM 637 C C . THR A 1 83 ? 13.574 14.203 -19.875 1.00 51.59 83 THR A C 1
ATOM 639 O O . THR A 1 83 ? 13.719 14.766 -18.795 1.00 51.59 83 THR A O 1
ATOM 642 N N . ARG A 1 84 ? 14.583 13.779 -20.654 1.00 49.34 84 ARG A N 1
ATOM 643 C CA . ARG A 1 84 ? 16.035 14.059 -20.543 1.00 49.34 8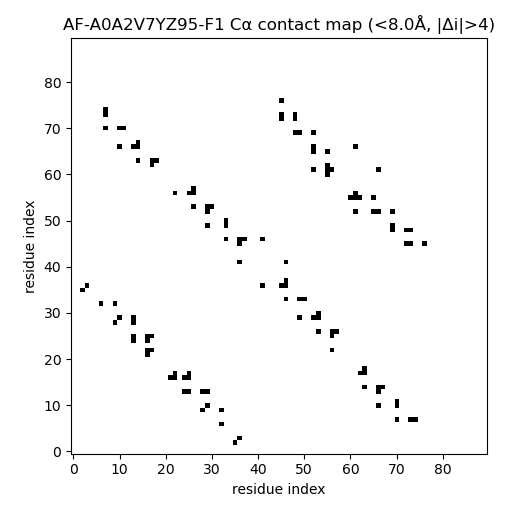4 ARG A CA 1
ATOM 644 C C . ARG A 1 84 ? 16.908 13.206 -19.609 1.00 49.34 84 ARG A C 1
ATOM 646 O O . ARG A 1 84 ? 17.705 13.745 -18.854 1.00 49.34 84 ARG A O 1
ATOM 653 N N . ALA A 1 85 ? 16.887 11.882 -19.761 1.00 49.12 85 ALA A N 1
ATOM 654 C CA . ALA A 1 85 ? 18.045 11.057 -19.370 1.00 49.12 85 ALA A CA 1
ATOM 655 C C . ALA A 1 85 ? 18.705 10.301 -20.540 1.00 49.12 85 ALA A C 1
ATOM 657 O O . ALA A 1 85 ? 19.692 9.608 -20.323 1.00 49.12 85 ALA A O 1
ATOM 658 N N . GLY A 1 86 ? 18.187 10.415 -21.773 1.00 47.81 86 GLY A N 1
ATOM 659 C CA . GLY A 1 86 ? 18.623 9.533 -22.863 1.00 47.81 86 GLY A CA 1
ATOM 660 C C . GLY A 1 86 ? 18.969 10.153 -24.213 1.00 47.81 86 GLY A C 1
ATOM 661 O O . GLY A 1 86 ? 19.586 9.451 -25.000 1.00 47.81 86 GLY A O 1
ATOM 662 N N . LEU A 1 87 ? 18.585 11.393 -24.541 1.00 47.75 87 LEU A N 1
ATOM 663 C CA . LEU A 1 87 ? 18.687 11.879 -25.931 1.00 47.75 87 LEU A CA 1
ATOM 664 C C . LEU A 1 87 ? 19.035 13.371 -26.042 1.00 47.75 87 LEU A C 1
ATOM 666 O O . LEU A 1 87 ? 18.316 14.139 -26.665 1.00 47.75 87 LEU A O 1
ATOM 670 N N . GLU A 1 88 ? 20.156 13.758 -25.444 1.00 43.34 88 GLU A N 1
ATOM 671 C CA . GLU A 1 88 ? 21.004 14.884 -25.867 1.00 43.34 88 GLU A CA 1
ATOM 672 C C . GLU A 1 88 ? 22.431 14.360 -25.569 1.00 43.34 88 GLU A C 1
ATOM 674 O O . GLU A 1 88 ? 22.787 14.223 -24.408 1.00 43.34 88 GLU A O 1
ATOM 679 N N . THR A 1 89 ? 23.296 13.888 -26.474 1.00 45.28 89 THR A N 1
ATOM 680 C CA . THR A 1 89 ? 23.585 14.260 -27.865 1.00 45.28 89 THR A CA 1
ATOM 681 C C . THR A 1 89 ? 24.406 13.105 -28.482 1.00 45.28 89 THR A C 1
ATOM 683 O O . THR A 1 89 ? 25.402 12.688 -27.886 1.00 45.28 89 THR A O 1
ATOM 686 N N . LEU A 1 90 ? 23.964 12.566 -29.624 1.00 49.38 90 LEU A N 1
ATOM 687 C CA . LEU A 1 90 ? 24.838 11.943 -30.636 1.00 49.38 90 LEU A CA 1
ATOM 688 C C . LEU A 1 90 ? 25.503 13.062 -31.444 1.00 49.38 90 LEU A C 1
ATOM 690 O O . LEU A 1 90 ? 26.636 12.849 -31.921 1.00 49.38 90 LEU A O 1
#

Foldseek 3Di:
DVLLVVLLVLLVVLLVCVVVVVLVVNLVSLVVNLVSCVVVVHDPQLNVLSVQQNVCSVVVNRDSVSSVVSSVSSVVSVPPPPDDPPPPDD

Solvent-accessible surface area (backbone atoms only — not comparable to full-atom values): 5276 Å² total; per-residue (Å²): 107,72,71,59,53,49,42,53,52,48,42,58,49,33,46,56,33,48,76,70,68,37,52,69,61,35,48,53,51,51,54,53,41,50,54,51,41,60,74,70,67,55,57,68,66,55,54,50,41,51,46,55,49,50,52,25,48,76,67,76,62,62,45,66,64,52,46,50,50,36,46,50,52,48,56,49,62,72,67,52,73,94,77,83,91,84,85,85,83,138

Radius of gyration: 14.22 Å; Cα contacts (8 Å, |Δi|>4): 63; chains: 1; bounding box: 38×21×45 Å

Nearest PDB structures (foldseek):
  2a9u-assembly1_B  TM=5.262E-01  e=1.825E+00  Homo sapiens
  4gcn-assembly2_B  TM=6.150E-01  e=3.142E+00  Caenorhabditis elegans
  3fwv-assembly2_B  TM=6.227E-01  e=6.031E+00  Homo sapiens
  8gne-assembly1_A  TM=4.617E-01  e=2.528E+00  Homo sapiens

Sequence (90 aa):
GLAYQAGLVSLDLASVWLRQGRTAEVRALVTETMATFRVLGTEREALSALHMLQEALERDQATLDVVRLVSGILRRLQNEPATRAGLETL

pLDDT: mean 87.08, std 14.04, range [43.34, 96.44]